Protein AF-A0A7J4J1G6-F1 (afdb_monomer_lite)

Secondary structure (DSSP, 8-state):
--HHHHHHHHH-TTS---SEEEEEEESSSPTT-EEEEEETTEEEEEEEGGGGGS-HHHHHHHHHHHHHHHHT-----HHHHHHHHHHHHHHHHS---

Foldseek 3Di:
DDLLQVLVCVVPVPDHLQAAEDEAEDQPDPPQDKAWDDDPRYIYIYGYNNCVPDDSLLVSLVSNVRVCVHVVHDDDDVSVVSVVVVVVCVVVVDPDD

pLDDT: mean 92.79, std 9.28, range [53.28, 98.06]

Radius of gyration: 13.47 Å; chains: 1; bounding box: 37×23×38 Å

Sequence (97 aa):
MNLIEESYTRLFPNKEFPYLSAIEYNRRLADFNATIALRRNMLTLKMNLQWKDIDDEIKVGLIQSLLLKLLRERKDTSNLDLYHNFIRNIPMLTPKT

Structure (mmCIF, N/CA/C/O backbone):
data_AF-A0A7J4J1G6-F1
#
_entry.id   AF-A0A7J4J1G6-F1
#
loop_
_atom_site.group_PDB
_atom_site.id
_atom_site.type_symbol
_atom_site.label_atom_id
_atom_site.label_alt_id
_atom_site.label_comp_id
_atom_site.label_asym_id
_atom_site.label_entity_id
_atom_site.label_seq_id
_atom_site.pdbx_PDB_ins_code
_atom_site.Cartn_x
_atom_site.Cartn_y
_atom_site.Cartn_z
_atom_site.occupancy
_atom_site.B_iso_or_equiv
_atom_site.auth_seq_id
_atom_site.auth_comp_id
_atom_site.auth_asym_id
_atom_site.auth_atom_id
_atom_site.pdbx_PDB_model_num
ATOM 1 N N . MET A 1 1 ? -6.850 -13.662 1.811 1.00 70.38 1 MET A N 1
ATOM 2 C CA . MET A 1 1 ? -6.452 -12.305 2.220 1.00 70.38 1 MET A CA 1
ATOM 3 C C . MET A 1 1 ? -5.793 -11.632 1.031 1.00 70.38 1 MET A C 1
ATOM 5 O O . MET A 1 1 ? -5.017 -12.291 0.349 1.00 70.38 1 MET A O 1
ATOM 9 N N . ASN A 1 2 ? -6.154 -10.390 0.718 1.00 91.56 2 ASN A N 1
ATOM 10 C CA . ASN A 1 2 ? -5.476 -9.630 -0.339 1.00 91.56 2 ASN A CA 1
ATOM 11 C C . ASN A 1 2 ? -4.386 -8.719 0.250 1.00 91.56 2 ASN A C 1
ATOM 13 O O . ASN A 1 2 ? -4.355 -8.496 1.458 1.00 91.56 2 ASN A O 1
ATOM 17 N N . LEU A 1 3 ? -3.521 -8.160 -0.604 1.00 95.31 3 LEU A N 1
ATOM 18 C CA . LEU A 1 3 ? -2.400 -7.316 -0.164 1.00 95.31 3 LEU A CA 1
ATOM 19 C C . LEU A 1 3 ? -2.833 -6.100 0.673 1.00 95.31 3 LEU A C 1
ATOM 21 O O . LEU A 1 3 ? -2.083 -5.660 1.540 1.00 95.31 3 LEU A O 1
ATOM 25 N N . ILE A 1 4 ? -4.029 -5.545 0.440 1.00 96.75 4 ILE A N 1
ATOM 26 C CA . ILE A 1 4 ? -4.535 -4.400 1.212 1.00 96.75 4 ILE A CA 1
ATOM 27 C C . ILE A 1 4 ? -4.879 -4.829 2.639 1.00 96.75 4 ILE A C 1
ATOM 29 O O . ILE A 1 4 ? -4.440 -4.197 3.600 1.00 96.75 4 ILE A O 1
ATOM 33 N N . GLU A 1 5 ? -5.664 -5.894 2.762 1.00 96.69 5 GLU A N 1
ATOM 34 C CA . GLU A 1 5 ? -6.089 -6.472 4.034 1.00 96.69 5 GLU A CA 1
ATOM 35 C C . GLU A 1 5 ? -4.884 -6.961 4.850 1.00 96.69 5 GLU A C 1
ATOM 37 O O . GLU A 1 5 ? -4.787 -6.688 6.047 1.00 96.69 5 GLU A O 1
ATOM 42 N N . GLU A 1 6 ? -3.911 -7.588 4.188 1.00 96.69 6 GLU A N 1
ATOM 43 C CA . GLU A 1 6 ? -2.651 -8.001 4.800 1.00 96.69 6 GLU A CA 1
ATOM 44 C C . GLU A 1 6 ? -1.865 -6.808 5.348 1.00 96.69 6 GLU A C 1
ATOM 46 O O . GLU A 1 6 ? -1.470 -6.788 6.516 1.00 96.69 6 GLU A O 1
ATOM 51 N N . SER A 1 7 ? -1.688 -5.776 4.519 1.00 97.12 7 SER A N 1
ATOM 52 C CA . SER A 1 7 ? -0.978 -4.554 4.900 1.00 97.12 7 SER A CA 1
ATOM 53 C C . SER A 1 7 ? -1.631 -3.870 6.098 1.00 97.12 7 SER A C 1
ATOM 55 O O . SER A 1 7 ? -0.929 -3.408 6.999 1.00 97.12 7 SER A O 1
ATOM 57 N N . TYR A 1 8 ? -2.968 -3.830 6.132 1.00 97.44 8 TYR A N 1
ATOM 58 C CA . TYR A 1 8 ? -3.726 -3.280 7.251 1.00 97.44 8 TYR A CA 1
ATOM 59 C C . TYR A 1 8 ? -3.554 -4.112 8.522 1.00 97.44 8 TYR A C 1
ATOM 61 O O . TYR A 1 8 ? -3.259 -3.551 9.574 1.00 97.44 8 TYR A O 1
ATOM 69 N N . THR A 1 9 ? -3.698 -5.434 8.431 1.00 96.69 9 THR A N 1
ATOM 70 C CA . THR A 1 9 ? -3.605 -6.344 9.583 1.00 96.69 9 THR A CA 1
ATOM 71 C C . THR A 1 9 ? -2.218 -6.287 10.219 1.00 96.69 9 THR A C 1
ATOM 73 O O . THR A 1 9 ? -2.100 -6.179 11.438 1.00 96.69 9 THR A O 1
ATOM 76 N N . ARG A 1 10 ? -1.155 -6.246 9.401 1.00 96.00 10 ARG A N 1
ATOM 77 C CA . ARG A 1 10 ? 0.224 -6.053 9.881 1.00 96.00 10 ARG A CA 1
ATOM 78 C C . ARG A 1 10 ? 0.410 -4.700 10.590 1.00 96.00 10 ARG A C 1
ATOM 80 O O . ARG A 1 10 ? 1.134 -4.627 11.579 1.00 96.00 10 ARG A O 1
ATOM 87 N N . LEU A 1 11 ? -0.251 -3.629 10.130 1.00 96.38 11 LEU A N 1
ATOM 88 C CA . LEU A 1 11 ? -0.219 -2.324 10.809 1.00 96.38 11 LEU A CA 1
ATOM 89 C C . LEU A 1 11 ? -1.045 -2.306 12.098 1.00 96.38 11 LEU A C 1
ATOM 91 O O . LEU A 1 11 ? -0.654 -1.653 13.065 1.00 96.38 11 LEU A O 1
ATOM 95 N N . PHE A 1 12 ? -2.204 -2.958 12.119 1.00 96.06 12 PHE A N 1
ATOM 96 C CA . PHE A 1 12 ? -3.182 -2.898 13.204 1.00 96.06 12 PHE A CA 1
ATOM 97 C C . PHE A 1 12 ? -3.594 -4.310 13.648 1.00 96.06 12 PHE A C 1
ATOM 99 O O . PHE A 1 12 ? -4.746 -4.686 13.457 1.00 96.06 12 PHE A O 1
ATOM 106 N N . PRO A 1 13 ? -2.703 -5.074 14.306 1.00 94.75 13 PRO A N 1
ATOM 107 C CA . PRO A 1 13 ? -2.960 -6.482 14.634 1.00 94.75 13 PRO A CA 1
ATOM 108 C C . PRO A 1 13 ? -4.160 -6.694 15.571 1.00 94.75 13 PRO A C 1
ATOM 110 O O . PRO A 1 13 ? -4.751 -7.764 15.588 1.00 94.75 13 PRO A O 1
ATOM 113 N N . ASN A 1 14 ? -4.544 -5.661 16.326 1.00 95.56 14 ASN A N 1
ATOM 114 C CA . ASN A 1 14 ? -5.667 -5.696 17.265 1.00 95.56 14 ASN A CA 1
ATOM 115 C C . ASN A 1 14 ? -6.966 -5.104 16.683 1.00 95.56 14 ASN A C 1
ATOM 117 O O . ASN A 1 14 ? -7.883 -4.793 17.441 1.00 95.56 14 ASN A O 1
ATOM 121 N N . LYS A 1 15 ? -7.032 -4.850 15.369 1.00 95.19 15 LYS A N 1
ATOM 122 C CA . LYS A 1 15 ? -8.224 -4.320 14.692 1.00 95.19 15 LYS A CA 1
ATOM 123 C C . LYS A 1 15 ? -8.612 -5.242 13.545 1.00 95.19 15 LYS A C 1
ATOM 125 O O . LYS A 1 15 ? -7.768 -5.619 12.739 1.00 95.19 15 LYS A O 1
ATOM 130 N N . GLU A 1 16 ? -9.899 -5.538 13.435 1.00 94.94 16 GLU A N 1
ATOM 131 C CA . GLU A 1 16 ? -10.438 -6.193 12.246 1.00 94.94 16 GLU A CA 1
ATOM 132 C C . GLU A 1 16 ? -10.390 -5.238 11.051 1.00 94.94 16 GLU A C 1
ATOM 134 O O . GLU A 1 16 ? -10.544 -4.024 11.212 1.00 94.94 16 GLU A O 1
ATOM 139 N N . PHE A 1 17 ? -10.177 -5.777 9.850 1.00 95.94 17 PHE A N 1
ATOM 140 C CA . PHE A 1 17 ? -10.203 -5.003 8.613 1.00 95.94 17 PHE A CA 1
ATOM 141 C C . PHE A 1 17 ? -11.658 -4.656 8.243 1.00 95.94 17 PHE A C 1
ATOM 143 O O . PHE A 1 17 ? -12.410 -5.548 7.854 1.00 95.94 17 PHE A O 1
ATOM 150 N N . PRO A 1 18 ? -12.093 -3.381 8.332 1.00 95.00 18 PRO A N 1
ATOM 151 C CA . PRO A 1 18 ? -13.519 -3.050 8.248 1.00 95.00 18 PRO A CA 1
ATOM 152 C C . PRO A 1 18 ? -14.000 -2.743 6.817 1.00 95.00 18 PRO A C 1
ATOM 154 O O . PRO A 1 18 ? -15.181 -2.457 6.605 1.00 95.00 18 PRO A O 1
ATOM 157 N N . TYR A 1 19 ? -13.095 -2.742 5.833 1.00 96.19 19 TYR A N 1
ATOM 158 C CA . TYR A 1 19 ? -13.354 -2.222 4.491 1.00 96.19 19 TYR A CA 1
ATOM 159 C C . TYR A 1 19 ? -13.564 -3.336 3.463 1.00 96.19 19 TYR A C 1
ATOM 161 O O . TYR A 1 19 ? -12.985 -4.413 3.548 1.00 96.19 19 TYR A O 1
ATOM 169 N N . LEU A 1 20 ? -14.311 -3.033 2.404 1.00 96.62 20 LEU A N 1
ATOM 170 C CA . LEU A 1 20 ? -14.160 -3.741 1.135 1.00 96.62 20 LEU A CA 1
ATOM 171 C C . LEU A 1 20 ? -12.918 -3.201 0.430 1.00 96.62 20 LEU A C 1
ATOM 173 O O . LEU A 1 20 ? -12.630 -2.008 0.516 1.00 96.62 20 LEU A O 1
ATOM 1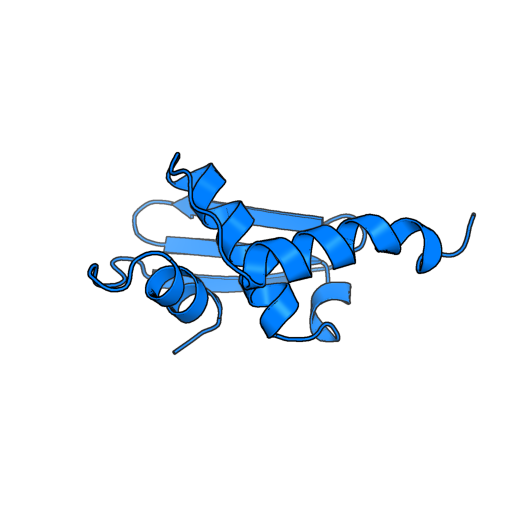77 N N . SER A 1 21 ? -12.180 -4.052 -0.274 1.00 96.94 21 SER A N 1
ATOM 178 C CA . SER A 1 21 ? -10.923 -3.658 -0.913 1.00 96.94 21 SER A CA 1
ATOM 179 C C . SER A 1 21 ? -10.866 -4.048 -2.384 1.00 96.94 21 SER A C 1
ATOM 181 O O . SER A 1 21 ? -11.318 -5.118 -2.784 1.00 96.94 21 SER A O 1
ATOM 183 N N . ALA A 1 22 ? -10.286 -3.158 -3.189 1.00 96.69 22 ALA A N 1
ATOM 184 C CA . ALA A 1 22 ? -10.062 -3.363 -4.613 1.00 96.69 22 ALA A CA 1
ATOM 185 C C . ALA A 1 22 ? -8.676 -2.846 -5.012 1.00 96.69 22 ALA A C 1
ATOM 187 O O . ALA A 1 22 ? -8.274 -1.753 -4.607 1.00 96.69 22 ALA A O 1
ATOM 188 N N . ILE A 1 23 ? -7.966 -3.623 -5.831 1.00 96.00 23 ILE A N 1
ATOM 189 C CA . ILE A 1 23 ? -6.668 -3.255 -6.401 1.00 96.00 23 ILE A CA 1
ATOM 190 C C . ILE A 1 23 ? -6.827 -3.101 -7.913 1.00 96.00 23 ILE A C 1
ATOM 192 O O . ILE A 1 23 ? -7.260 -4.025 -8.597 1.00 96.00 23 ILE A O 1
ATOM 196 N N . GLU A 1 24 ? -6.436 -1.944 -8.437 1.00 95.88 24 GLU A N 1
ATOM 197 C CA . GLU A 1 24 ? -6.426 -1.641 -9.864 1.00 95.88 24 GLU A CA 1
ATOM 198 C C . GLU A 1 24 ? -5.004 -1.323 -10.328 1.00 95.88 24 GLU A C 1
ATOM 200 O O . GLU A 1 24 ? -4.338 -0.443 -9.780 1.00 95.88 24 GLU A O 1
ATOM 205 N N . TYR A 1 25 ? -4.566 -1.976 -11.403 1.00 95.75 25 TYR A N 1
ATOM 206 C CA . TYR A 1 25 ? -3.318 -1.647 -12.089 1.00 95.75 25 TYR A CA 1
ATOM 207 C C . TYR A 1 25 ? -3.622 -0.901 -13.388 1.00 95.75 25 TYR A C 1
ATOM 209 O O . TYR A 1 25 ? -4.445 -1.354 -14.184 1.00 95.75 25 TYR A O 1
ATOM 217 N N . ASN A 1 26 ? -2.964 0.231 -13.634 1.00 92.81 26 ASN A N 1
ATOM 218 C CA . ASN A 1 26 ? -3.176 1.021 -14.849 1.00 92.81 26 ASN A CA 1
ATOM 219 C C . ASN A 1 26 ? -1.894 1.723 -15.334 1.00 92.81 26 ASN A C 1
ATOM 221 O O . ASN A 1 26 ? -0.893 1.761 -14.633 1.00 92.81 26 ASN A O 1
ATOM 225 N N . ARG A 1 27 ? -1.925 2.281 -16.551 1.00 93.00 27 ARG A N 1
ATOM 226 C CA . ARG A 1 27 ? -0.823 3.073 -17.146 1.00 93.00 27 ARG A CA 1
ATOM 227 C C . ARG A 1 27 ? -1.023 4.591 -17.020 1.00 93.00 27 ARG A C 1
ATOM 229 O O . ARG A 1 27 ? -0.333 5.352 -17.680 1.00 93.00 27 ARG A O 1
ATOM 236 N N . ARG A 1 28 ? -2.032 5.040 -16.261 1.00 92.56 28 ARG A N 1
ATOM 237 C CA . ARG A 1 28 ? -2.390 6.470 -16.150 1.00 92.56 28 ARG A CA 1
ATOM 238 C C . ARG A 1 28 ? -1.544 7.195 -15.108 1.00 92.56 28 ARG A C 1
ATOM 240 O O . ARG A 1 28 ? -1.387 8.407 -15.184 1.00 92.56 28 ARG A O 1
ATOM 247 N N . LEU A 1 29 ? -1.066 6.458 -14.110 1.00 91.88 29 LEU A N 1
ATOM 248 C CA . LEU A 1 29 ? -0.145 6.954 -13.097 1.00 91.88 29 LEU A CA 1
ATOM 249 C C . LEU A 1 29 ? 1.280 6.958 -13.652 1.00 91.88 29 LEU A C 1
ATOM 251 O O . LEU A 1 29 ? 1.620 6.083 -14.444 1.00 91.88 29 LEU A O 1
ATOM 255 N N . ALA A 1 30 ? 2.106 7.902 -13.199 1.00 90.62 30 ALA A N 1
ATOM 256 C CA . ALA A 1 30 ? 3.538 7.890 -13.488 1.00 90.62 30 ALA A CA 1
ATOM 257 C C . ALA A 1 30 ? 4.202 6.590 -12.997 1.00 90.62 30 ALA A C 1
ATOM 259 O O . ALA A 1 30 ? 3.646 5.871 -12.159 1.00 90.62 30 ALA A O 1
ATOM 260 N N . ASP A 1 31 ? 5.384 6.309 -13.526 1.00 90.38 31 ASP A N 1
ATOM 261 C CA . ASP A 1 31 ? 6.191 5.144 -13.181 1.00 90.38 31 ASP A CA 1
ATOM 262 C C . ASP A 1 31 ? 6.381 5.012 -11.668 1.00 90.38 31 ASP A C 1
ATOM 264 O O . ASP A 1 31 ? 6.605 5.996 -10.960 1.00 90.38 31 ASP A O 1
ATOM 268 N N . PHE A 1 32 ? 6.180 3.790 -11.168 1.00 90.56 32 PHE A N 1
ATOM 269 C CA . PHE A 1 32 ? 6.163 3.455 -9.739 1.00 90.56 32 PHE A CA 1
ATOM 270 C C . PHE A 1 32 ? 5.274 4.347 -8.848 1.00 90.56 32 PHE A C 1
ATOM 272 O O . PHE A 1 32 ? 5.432 4.378 -7.630 1.00 90.56 32 PHE A O 1
ATOM 279 N N . ASN A 1 33 ? 4.269 5.023 -9.405 1.00 93.56 33 ASN A N 1
ATOM 280 C CA . ASN A 1 33 ? 3.327 5.821 -8.627 1.00 93.56 33 ASN A CA 1
ATOM 281 C C . ASN A 1 33 ? 2.085 5.000 -8.232 1.00 93.56 33 ASN A C 1
ATOM 283 O O . ASN A 1 33 ? 1.691 4.043 -8.910 1.00 93.56 33 ASN A O 1
ATOM 287 N N . ALA A 1 34 ? 1.464 5.373 -7.117 1.00 96.69 34 ALA A N 1
ATOM 288 C CA . ALA A 1 34 ? 0.282 4.728 -6.574 1.00 96.69 34 ALA A CA 1
ATOM 289 C C . ALA A 1 34 ? -0.561 5.706 -5.749 1.00 96.69 34 ALA A C 1
ATOM 291 O O . ALA A 1 34 ? -0.070 6.676 -5.176 1.00 96.69 34 ALA A O 1
ATOM 292 N N . THR A 1 35 ? -1.860 5.433 -5.671 1.00 96.94 35 THR A N 1
ATOM 293 C CA . THR A 1 35 ? -2.817 6.236 -4.905 1.00 96.94 35 THR A CA 1
ATOM 294 C C . THR A 1 35 ? -3.812 5.330 -4.201 1.00 96.94 35 THR A C 1
ATOM 296 O O . THR A 1 35 ? -4.198 4.295 -4.741 1.00 96.94 35 THR A O 1
ATOM 299 N N . ILE A 1 36 ? -4.264 5.742 -3.021 1.00 97.50 36 ILE A N 1
ATOM 300 C CA . ILE A 1 36 ? -5.336 5.072 -2.288 1.00 97.50 36 ILE A CA 1
ATOM 301 C C . ILE A 1 36 ? -6.495 6.041 -2.081 1.00 97.50 36 ILE A C 1
ATOM 303 O O . ILE A 1 36 ? -6.289 7.237 -1.860 1.00 97.50 36 ILE A O 1
ATOM 307 N N . ALA A 1 37 ? -7.718 5.531 -2.140 1.00 97.19 37 ALA A N 1
ATOM 308 C CA . ALA A 1 37 ? -8.909 6.298 -1.821 1.00 97.19 37 ALA A CA 1
ATOM 309 C C . ALA A 1 37 ? -9.908 5.439 -1.051 1.00 97.19 37 ALA A C 1
ATOM 311 O O . ALA A 1 37 ? -10.156 4.291 -1.409 1.00 97.19 37 ALA A O 1
ATOM 312 N N . LEU A 1 38 ? -10.526 6.035 -0.032 1.00 97.12 38 LEU A N 1
ATOM 313 C CA . LEU A 1 38 ? -11.694 5.479 0.639 1.00 97.12 38 LEU A CA 1
ATOM 314 C C . LEU A 1 38 ? -12.942 6.227 0.162 1.00 97.12 38 LEU A C 1
ATOM 316 O O . LEU A 1 38 ? -13.020 7.462 0.224 1.00 97.12 38 LEU A O 1
ATOM 320 N N . ARG A 1 39 ? -13.915 5.479 -0.356 1.00 95.75 39 ARG A N 1
ATOM 321 C CA . ARG A 1 39 ? -15.228 5.983 -0.773 1.00 95.75 39 ARG A CA 1
ATOM 322 C C . ARG A 1 39 ? -16.298 5.097 -0.152 1.00 95.75 39 ARG A C 1
ATOM 324 O O . ARG A 1 39 ? -16.419 3.928 -0.509 1.00 95.75 39 ARG A O 1
ATOM 331 N N . ARG A 1 40 ? -17.088 5.658 0.771 1.00 94.00 40 ARG A N 1
ATOM 332 C CA . ARG A 1 40 ? -18.001 4.884 1.633 1.00 94.00 40 ARG A CA 1
ATOM 333 C C . ARG A 1 40 ? -17.209 3.784 2.355 1.00 94.00 40 ARG A C 1
ATOM 335 O O . ARG A 1 40 ? -16.281 4.125 3.075 1.00 94.00 40 ARG A O 1
ATOM 342 N N . ASN A 1 41 ? -17.526 2.509 2.120 1.00 95.56 41 ASN A N 1
ATOM 343 C CA . ASN A 1 41 ? -16.799 1.372 2.688 1.00 95.56 41 ASN A CA 1
ATOM 344 C C . ASN A 1 41 ? -15.845 0.678 1.697 1.00 95.56 41 ASN A C 1
ATOM 346 O O . ASN A 1 41 ? -15.390 -0.430 1.956 1.00 95.56 41 ASN A O 1
ATOM 350 N N . MET A 1 42 ? -15.583 1.287 0.537 1.00 97.31 42 MET A N 1
ATOM 351 C CA . MET A 1 42 ? -14.696 0.729 -0.482 1.00 97.31 42 MET A CA 1
ATOM 352 C C . MET A 1 42 ? -13.344 1.437 -0.452 1.00 97.31 42 MET A C 1
ATOM 354 O O . MET A 1 42 ? -13.254 2.643 -0.706 1.00 97.31 42 MET A O 1
ATOM 358 N N . LEU A 1 43 ? -12.301 0.668 -0.162 1.00 97.81 43 LEU A N 1
ATOM 359 C CA . LEU A 1 43 ? -10.908 1.072 -0.192 1.00 97.81 43 LEU A CA 1
ATOM 360 C C . LEU A 1 43 ? -10.290 0.638 -1.525 1.00 97.81 43 LEU A C 1
ATOM 362 O O . LEU A 1 43 ? -10.025 -0.540 -1.762 1.00 97.81 43 LEU A O 1
ATOM 366 N N . THR A 1 44 ? -10.066 1.601 -2.412 1.00 97.94 44 THR A N 1
ATOM 367 C CA . THR A 1 44 ? -9.512 1.349 -3.744 1.00 97.94 44 THR A CA 1
ATOM 368 C C . THR A 1 44 ? -8.059 1.792 -3.796 1.00 97.94 44 THR A C 1
ATOM 370 O O . THR A 1 44 ? -7.751 2.970 -3.597 1.00 97.94 44 THR A O 1
ATOM 373 N N . LEU A 1 45 ? -7.175 0.851 -4.112 1.00 97.75 45 LEU A N 1
ATOM 374 C CA . LEU A 1 45 ? -5.769 1.092 -4.395 1.00 97.75 45 LEU A CA 1
ATOM 375 C C . LEU A 1 45 ? -5.556 1.092 -5.907 1.00 97.75 45 LEU A C 1
ATOM 377 O O . LEU A 1 45 ? -5.884 0.121 -6.584 1.00 97.75 45 LEU A O 1
ATOM 381 N N . LYS A 1 46 ? -4.974 2.166 -6.432 1.00 97.75 46 L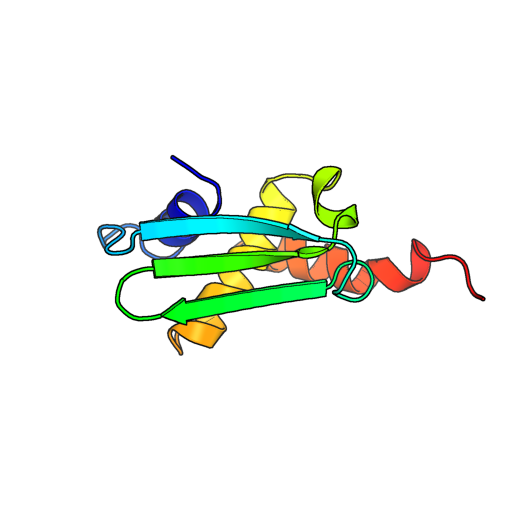YS A N 1
ATOM 382 C CA . LYS A 1 46 ? -4.591 2.277 -7.841 1.00 97.75 46 LYS A CA 1
ATOM 383 C C . LYS A 1 46 ? -3.080 2.347 -7.938 1.00 97.75 46 LYS A C 1
ATOM 385 O O . LYS A 1 46 ? -2.486 3.246 -7.349 1.00 97.75 46 LYS A O 1
ATOM 390 N N . MET A 1 47 ? -2.479 1.442 -8.697 1.00 96.56 47 MET A N 1
ATOM 391 C CA . MET A 1 47 ? -1.034 1.361 -8.905 1.00 96.56 47 MET A CA 1
ATOM 392 C C . MET A 1 47 ? -0.692 1.447 -10.393 1.00 96.56 47 MET A C 1
ATOM 394 O O . MET A 1 47 ? -1.458 0.994 -11.249 1.00 96.56 47 MET A O 1
ATOM 398 N N . ASN A 1 48 ? 0.468 2.023 -10.710 1.00 95.56 48 ASN A N 1
ATOM 399 C CA . ASN A 1 48 ? 1.069 1.875 -12.033 1.00 95.56 48 ASN A CA 1
ATOM 400 C C . ASN A 1 48 ? 1.345 0.381 -12.339 1.00 95.56 48 ASN A C 1
ATOM 402 O O . ASN A 1 48 ? 1.579 -0.411 -11.426 1.00 95.56 48 ASN A O 1
ATOM 406 N N . LEU A 1 49 ? 1.320 -0.018 -13.617 1.00 95.12 49 LEU A N 1
ATOM 407 C CA . LEU A 1 49 ? 1.606 -1.396 -14.041 1.00 95.12 49 LEU A CA 1
ATOM 408 C C . LEU A 1 49 ? 2.971 -1.930 -13.586 1.00 95.12 49 LEU A C 1
ATOM 410 O O . LEU A 1 49 ? 3.061 -3.123 -13.322 1.00 95.12 49 LEU A O 1
ATOM 414 N N . GLN A 1 50 ? 3.996 -1.085 -13.482 1.00 92.75 50 GLN A N 1
ATOM 415 C CA . GLN A 1 50 ? 5.341 -1.478 -13.051 1.00 92.75 50 GLN A CA 1
ATOM 416 C C . GLN A 1 50 ? 5.358 -2.085 -11.649 1.00 92.75 50 GLN A C 1
ATOM 418 O O . GLN A 1 50 ? 6.244 -2.867 -11.337 1.00 92.75 50 GLN A O 1
ATOM 423 N N . TRP A 1 51 ? 4.352 -1.796 -10.817 1.00 94.81 51 TRP A N 1
ATOM 424 C CA . TRP A 1 51 ? 4.224 -2.445 -9.519 1.00 94.81 51 TRP A CA 1
ATOM 425 C C . TRP A 1 51 ? 3.934 -3.941 -9.620 1.00 94.81 51 TRP A C 1
ATOM 427 O O . TRP A 1 51 ? 4.147 -4.623 -8.632 1.00 94.81 51 TRP A O 1
ATOM 437 N N . LYS A 1 52 ? 3.448 -4.477 -10.750 1.00 92.69 52 LYS A N 1
ATOM 438 C CA . LYS A 1 52 ? 3.096 -5.905 -10.860 1.00 92.69 52 LYS A CA 1
ATOM 439 C C . LYS A 1 52 ? 4.283 -6.829 -10.594 1.00 92.69 52 LYS A C 1
ATOM 441 O O . LYS A 1 52 ? 4.108 -7.811 -9.877 1.00 92.69 52 LYS A O 1
ATOM 446 N N . ASP A 1 53 ? 5.455 -6.463 -11.101 1.00 91.25 53 ASP A N 1
ATOM 447 C CA . ASP A 1 53 ? 6.666 -7.290 -11.061 1.00 91.25 53 ASP A CA 1
ATOM 448 C C . ASP A 1 53 ? 7.539 -7.021 -9.821 1.00 91.25 53 ASP A C 1
ATOM 450 O O . ASP A 1 53 ? 8.601 -7.615 -9.660 1.00 91.25 53 ASP A O 1
ATOM 454 N N . ILE A 1 54 ? 7.100 -6.120 -8.936 1.00 94.31 54 ILE A N 1
ATOM 455 C CA . ILE A 1 54 ? 7.798 -5.797 -7.688 1.00 94.31 54 ILE A CA 1
ATOM 456 C C . ILE A 1 54 ? 7.446 -6.808 -6.596 1.00 94.31 54 ILE A C 1
ATOM 458 O O . ILE A 1 54 ? 6.326 -7.314 -6.552 1.00 94.31 54 ILE A O 1
ATOM 462 N N . ASP A 1 55 ? 8.399 -7.078 -5.705 1.00 95.62 55 ASP A N 1
ATOM 463 C CA . ASP A 1 55 ? 8.221 -7.971 -4.561 1.00 95.62 55 ASP A CA 1
ATOM 464 C C . ASP A 1 55 ? 7.047 -7.540 -3.660 1.00 95.62 55 ASP A C 1
ATOM 466 O O . ASP A 1 55 ? 6.826 -6.347 -3.407 1.00 95.62 55 ASP A O 1
ATOM 470 N N . ASP A 1 56 ? 6.282 -8.518 -3.177 1.00 96.25 56 ASP A N 1
ATOM 471 C CA . ASP A 1 56 ? 5.082 -8.268 -2.385 1.00 96.25 56 ASP A CA 1
ATOM 472 C C . ASP A 1 56 ? 5.393 -7.600 -1.038 1.00 96.25 56 ASP A C 1
ATOM 474 O O . ASP A 1 56 ? 4.609 -6.760 -0.603 1.00 96.25 56 ASP A O 1
ATOM 478 N N . GLU A 1 57 ? 6.553 -7.836 -0.417 1.00 97.19 57 GLU A N 1
ATOM 479 C CA . GLU A 1 57 ? 6.938 -7.163 0.833 1.00 97.19 57 GLU A CA 1
ATOM 480 C 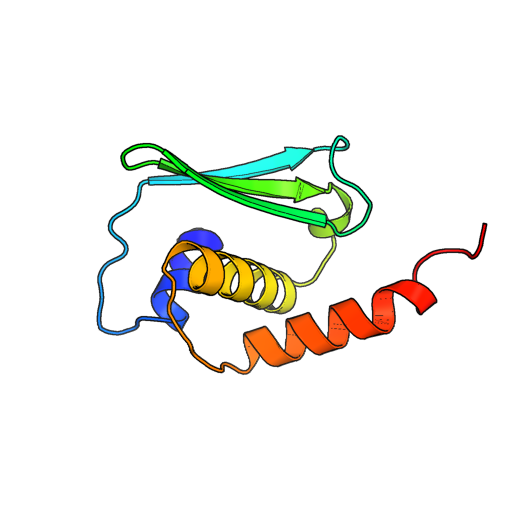C . GLU A 1 57 ? 7.179 -5.657 0.624 1.00 97.19 57 GLU A C 1
ATOM 482 O O . GLU A 1 57 ? 6.874 -4.840 1.503 1.00 97.19 57 GLU A O 1
ATOM 487 N N . ILE A 1 58 ? 7.657 -5.269 -0.566 1.00 96.75 58 ILE A N 1
ATOM 488 C CA . ILE A 1 58 ? 7.789 -3.862 -0.972 1.00 96.75 58 ILE A CA 1
ATOM 489 C C . ILE A 1 58 ? 6.402 -3.271 -1.257 1.00 96.75 58 ILE A C 1
ATOM 491 O O . ILE A 1 58 ? 6.110 -2.153 -0.821 1.00 96.75 58 ILE A O 1
ATOM 495 N N . LYS A 1 59 ? 5.518 -4.015 -1.941 1.00 97.56 59 LYS A N 1
ATOM 496 C CA . LYS A 1 59 ? 4.124 -3.587 -2.159 1.00 97.56 59 LYS A CA 1
ATOM 497 C C . LYS A 1 59 ? 3.382 -3.404 -0.836 1.00 97.56 59 LYS A C 1
ATOM 499 O O . LYS A 1 59 ? 2.650 -2.429 -0.694 1.00 97.56 59 LYS A O 1
ATOM 504 N N . VAL A 1 60 ? 3.585 -4.287 0.142 1.00 97.94 60 VAL A N 1
ATOM 505 C CA . VAL A 1 60 ? 3.025 -4.145 1.493 1.00 97.94 60 VAL A CA 1
ATOM 506 C C . VAL A 1 60 ? 3.489 -2.827 2.106 1.00 97.94 60 VAL A C 1
ATOM 508 O O . VAL A 1 60 ? 2.658 -2.040 2.552 1.00 97.94 60 VAL A O 1
ATOM 511 N N . GLY A 1 61 ? 4.787 -2.518 2.050 1.00 97.62 61 GLY A N 1
ATOM 512 C CA . GLY A 1 61 ? 5.321 -1.238 2.523 1.00 97.62 61 GLY A CA 1
ATOM 513 C C . GLY A 1 61 ? 4.691 -0.018 1.843 1.00 97.62 61 GLY A C 1
ATOM 514 O O . GLY A 1 61 ? 4.273 0.928 2.516 1.00 97.62 61 GLY A O 1
ATOM 515 N N . LEU A 1 62 ? 4.532 -0.061 0.517 1.00 97.62 62 LEU A N 1
ATOM 516 C CA . LEU A 1 62 ? 3.828 0.976 -0.240 1.00 97.62 62 LEU A CA 1
ATOM 517 C C . LEU A 1 62 ? 2.402 1.166 0.287 1.00 97.62 62 LEU A C 1
ATOM 519 O O 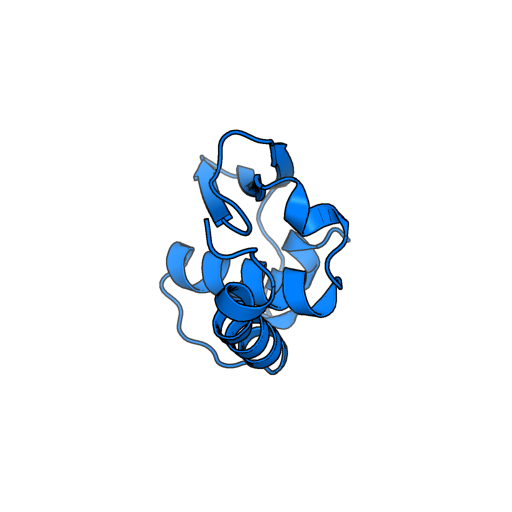. LEU A 1 62 ? 1.990 2.288 0.591 1.00 97.62 62 LEU A O 1
ATOM 523 N N . ILE A 1 63 ? 1.638 0.081 0.391 1.00 97.94 63 ILE A N 1
ATOM 524 C CA . ILE A 1 63 ? 0.236 0.127 0.811 1.00 97.94 63 ILE A CA 1
ATOM 525 C C . ILE A 1 63 ? 0.128 0.640 2.244 1.00 97.94 63 ILE A C 1
ATOM 527 O O . ILE A 1 63 ? -0.723 1.486 2.521 1.00 97.94 63 ILE A O 1
ATOM 531 N N . GLN A 1 64 ? 1.008 0.192 3.139 1.00 98.06 64 GLN A N 1
ATOM 532 C CA . GLN A 1 64 ? 1.084 0.687 4.509 1.00 98.06 64 GLN A CA 1
ATOM 533 C C . GLN A 1 64 ? 1.331 2.198 4.547 1.00 98.06 64 GLN A C 1
ATOM 535 O O . GLN A 1 64 ? 0.625 2.908 5.265 1.00 98.06 64 GLN A O 1
ATOM 540 N N . SER A 1 65 ? 2.249 2.715 3.723 1.00 98.00 65 SER A N 1
ATOM 541 C CA . SER A 1 65 ? 2.529 4.157 3.655 1.00 98.00 65 SER A CA 1
ATOM 542 C C . SER A 1 65 ? 1.291 4.965 3.233 1.00 98.00 65 SER A C 1
ATOM 544 O O . SER A 1 65 ? 0.978 6.012 3.808 1.00 98.00 65 SER A O 1
ATOM 546 N N . LEU A 1 66 ? 0.525 4.437 2.273 1.00 97.88 66 LEU A N 1
ATOM 547 C CA . LEU A 1 66 ? -0.707 5.038 1.774 1.00 97.88 66 LEU A CA 1
ATOM 548 C C . LEU A 1 66 ? -1.846 4.960 2.802 1.00 97.88 66 LEU A C 1
ATOM 550 O O . LEU A 1 66 ? -2.566 5.942 2.993 1.00 97.88 66 LEU A O 1
ATOM 554 N N . LEU A 1 67 ? -1.993 3.824 3.488 1.00 97.62 67 LEU A N 1
ATOM 555 C CA . LEU A 1 67 ? -2.968 3.620 4.562 1.00 97.62 67 LEU A CA 1
ATOM 556 C C . LEU A 1 67 ? -2.730 4.582 5.725 1.00 97.62 67 LEU A C 1
ATOM 558 O O . LEU A 1 67 ? -3.672 5.230 6.173 1.00 97.62 67 LEU A O 1
ATOM 562 N N . LEU A 1 68 ? -1.486 4.721 6.184 1.00 97.75 68 LEU A N 1
ATOM 563 C CA . LEU A 1 68 ? -1.131 5.644 7.264 1.00 97.75 68 LEU A CA 1
ATOM 564 C C . LEU A 1 68 ? -1.472 7.091 6.900 1.00 97.75 68 LEU A C 1
ATOM 566 O O . LEU A 1 68 ? -2.084 7.803 7.696 1.00 97.75 68 LEU A O 1
ATOM 570 N N . LYS A 1 69 ? -1.182 7.502 5.659 1.00 97.00 69 LYS A N 1
ATOM 571 C CA . LYS A 1 69 ? -1.562 8.826 5.147 1.00 97.00 69 LYS A CA 1
ATOM 572 C C . LYS A 1 69 ? -3.080 9.021 5.098 1.00 97.00 69 LYS A C 1
ATOM 574 O O . LYS A 1 69 ? -3.571 10.085 5.471 1.00 97.00 69 LYS A O 1
ATOM 579 N N . LEU A 1 70 ? -3.821 8.015 4.635 1.00 96.75 70 LEU A N 1
ATOM 580 C CA . LEU A 1 70 ? -5.280 8.055 4.525 1.00 96.75 70 LEU A CA 1
ATOM 581 C C . LEU A 1 70 ? -5.962 8.107 5.902 1.00 96.75 70 LEU A C 1
ATOM 583 O O . LEU A 1 70 ? -6.885 8.895 6.096 1.00 96.75 70 LEU A O 1
ATOM 587 N N . LEU A 1 71 ? -5.499 7.282 6.842 1.00 95.81 71 LEU A N 1
ATOM 588 C CA . LEU A 1 71 ? -6.060 7.135 8.188 1.00 95.81 71 LEU A CA 1
ATOM 589 C C . LEU A 1 71 ? -5.516 8.169 9.184 1.00 95.81 71 LEU A C 1
ATOM 591 O O . LEU A 1 71 ? -6.039 8.270 10.288 1.00 95.81 71 LEU A O 1
ATOM 595 N N . ARG A 1 72 ? -4.513 8.965 8.784 1.00 96.50 72 ARG A N 1
ATOM 596 C CA . ARG A 1 72 ? -3.827 9.974 9.613 1.00 96.50 72 ARG A CA 1
ATOM 597 C C . ARG A 1 72 ? -3.154 9.382 10.854 1.00 96.50 72 ARG A C 1
ATOM 599 O O . ARG A 1 72 ? -3.086 10.022 11.898 1.00 96.50 72 ARG A O 1
ATOM 606 N N . GLU A 1 73 ? -2.625 8.178 10.703 1.00 96.12 73 GLU A N 1
ATOM 607 C CA . GLU A 1 73 ? -1.911 7.442 11.744 1.00 96.12 73 GLU A CA 1
ATOM 608 C C . GLU A 1 73 ? -0.400 7.514 11.499 1.00 96.12 73 GLU A C 1
ATOM 610 O O . GLU A 1 73 ? 0.051 7.731 10.371 1.00 96.12 73 GLU A O 1
ATOM 615 N N . ARG A 1 74 ? 0.399 7.318 12.551 1.00 94.00 74 ARG A N 1
ATOM 616 C CA . ARG A 1 74 ? 1.865 7.245 12.452 1.00 94.00 74 ARG A CA 1
ATOM 617 C C . ARG A 1 74 ? 2.350 5.930 13.039 1.00 94.00 74 ARG A C 1
ATOM 619 O O . ARG A 1 74 ? 2.093 5.659 14.209 1.00 94.00 74 ARG A O 1
ATOM 626 N N . LYS A 1 75 ? 3.020 5.121 12.221 1.00 94.19 75 LYS A N 1
ATOM 627 C CA . LYS A 1 75 ? 3.615 3.838 12.602 1.00 94.19 75 LYS A CA 1
ATOM 628 C C . LYS A 1 75 ? 4.868 3.601 11.780 1.00 94.19 75 LYS A C 1
ATOM 630 O O . LYS A 1 75 ? 4.899 3.999 10.619 1.00 94.19 75 LYS A O 1
ATOM 635 N N . ASP A 1 76 ? 5.809 2.886 12.374 1.00 92.69 76 ASP A N 1
ATOM 636 C CA . ASP A 1 76 ? 7.009 2.407 11.705 1.00 92.69 76 ASP A CA 1
ATOM 637 C C . ASP A 1 76 ? 6.963 0.878 11.640 1.00 92.69 76 ASP A C 1
ATOM 639 O O . ASP A 1 76 ? 6.532 0.209 12.584 1.00 92.69 76 ASP A O 1
ATOM 643 N N . THR A 1 77 ? 7.351 0.325 10.494 1.00 95.06 77 THR A N 1
ATOM 644 C CA . THR A 1 77 ? 7.370 -1.115 10.217 1.00 95.06 77 THR A CA 1
ATOM 645 C C . THR A 1 77 ? 8.566 -1.423 9.326 1.00 95.06 77 THR A C 1
ATOM 647 O O . THR A 1 77 ? 8.977 -0.593 8.515 1.00 95.06 77 THR A O 1
ATOM 650 N N . SER A 1 78 ? 9.086 -2.648 9.403 1.00 95.69 78 SER A N 1
ATOM 651 C CA . SER A 1 78 ? 10.148 -3.096 8.493 1.00 95.69 78 SER A CA 1
ATOM 652 C C . SER A 1 78 ? 9.722 -3.030 7.020 1.00 95.69 78 SER A C 1
ATOM 654 O O . SER A 1 78 ? 10.533 -2.720 6.152 1.00 95.69 78 SER A O 1
ATOM 656 N N . ASN A 1 79 ? 8.439 -3.260 6.721 1.00 97.31 79 ASN A N 1
ATOM 657 C CA . ASN A 1 79 ? 7.891 -3.118 5.371 1.00 97.31 79 ASN A CA 1
ATOM 658 C C . ASN A 1 79 ? 7.959 -1.673 4.858 1.00 97.31 79 ASN A C 1
ATOM 660 O O . ASN A 1 79 ? 8.292 -1.457 3.692 1.00 97.31 79 ASN A O 1
ATOM 664 N N . LEU A 1 80 ? 7.679 -0.680 5.709 1.00 96.69 80 LEU A N 1
ATOM 665 C CA . LEU A 1 80 ? 7.838 0.732 5.351 1.00 96.69 80 LEU A CA 1
ATOM 666 C C . LEU A 1 80 ? 9.295 1.057 5.023 1.00 96.69 80 LEU A C 1
ATOM 668 O O . LEU A 1 80 ? 9.546 1.757 4.045 1.00 96.69 80 LEU A O 1
ATOM 672 N N . ASP A 1 81 ? 10.250 0.503 5.770 1.00 96.44 81 ASP A N 1
ATOM 673 C CA . ASP A 1 81 ? 11.675 0.686 5.486 1.00 96.44 81 ASP A CA 1
ATOM 674 C C . ASP A 1 81 ? 12.088 0.059 4.150 1.00 96.44 81 ASP A C 1
ATOM 676 O O . ASP A 1 81 ? 12.787 0.702 3.362 1.00 96.44 81 ASP A O 1
ATOM 680 N N . LEU A 1 82 ? 11.614 -1.157 3.848 1.00 96.12 82 LEU A N 1
ATOM 681 C CA . LEU A 1 82 ? 11.828 -1.804 2.546 1.00 96.12 82 LEU A CA 1
ATOM 682 C C . LEU A 1 82 ? 11.298 -0.936 1.402 1.00 96.12 82 LEU A C 1
ATOM 684 O O . LEU A 1 82 ? 12.009 -0.685 0.428 1.00 96.12 82 LEU A O 1
ATOM 688 N N . TYR A 1 83 ? 10.077 -0.422 1.545 1.00 96.38 83 TYR A N 1
ATOM 689 C CA . TYR A 1 83 ? 9.474 0.481 0.572 1.00 96.38 83 TYR A CA 1
ATOM 690 C C . TYR A 1 83 ? 10.255 1.794 0.422 1.00 96.38 83 TYR A C 1
ATOM 692 O O . TYR A 1 83 ? 10.551 2.211 -0.698 1.00 96.38 83 TYR A O 1
ATOM 700 N N . HIS A 1 84 ? 10.644 2.442 1.519 1.00 95.12 84 HIS A N 1
ATOM 701 C CA . HIS A 1 84 ? 11.417 3.682 1.459 1.00 95.12 84 HIS A CA 1
ATOM 702 C C . HIS A 1 84 ? 12.789 3.474 0.810 1.00 95.12 84 HIS A C 1
ATOM 704 O O . HIS A 1 84 ? 13.220 4.306 0.009 1.00 95.12 84 HIS A O 1
ATOM 710 N N . ASN A 1 85 ? 13.461 2.361 1.109 1.00 94.81 85 ASN A N 1
ATOM 711 C CA . ASN A 1 85 ? 14.718 1.991 0.464 1.00 94.81 85 ASN A CA 1
ATOM 712 C C . ASN A 1 85 ? 14.526 1.725 -1.032 1.00 94.81 85 ASN A C 1
ATOM 714 O O . ASN A 1 85 ? 15.330 2.191 -1.836 1.00 94.81 85 ASN A O 1
ATOM 718 N N . PHE A 1 86 ? 13.438 1.057 -1.420 1.00 93.75 86 PHE A N 1
ATOM 719 C CA . PHE A 1 86 ? 13.086 0.857 -2.824 1.00 93.75 86 PHE A CA 1
ATOM 720 C C . PHE A 1 86 ? 12.895 2.191 -3.561 1.00 93.75 86 PHE A C 1
ATOM 722 O O . PHE A 1 86 ? 13.568 2.429 -4.562 1.00 93.75 86 PHE A O 1
ATOM 729 N N . ILE A 1 87 ? 12.059 3.099 -3.036 1.00 91.69 87 ILE A N 1
ATOM 730 C CA . ILE A 1 87 ? 11.787 4.402 -3.670 1.00 91.69 87 ILE A CA 1
ATOM 731 C C . ILE A 1 87 ? 13.068 5.223 -3.864 1.00 91.69 87 ILE A C 1
ATOM 733 O O . ILE A 1 87 ? 13.251 5.833 -4.917 1.00 91.69 87 ILE A O 1
ATOM 737 N N . ARG A 1 88 ? 13.980 5.219 -2.882 1.00 91.12 88 ARG A N 1
ATOM 738 C CA . ARG A 1 88 ? 15.272 5.926 -2.981 1.00 91.12 88 ARG A CA 1
ATOM 739 C C . ARG A 1 88 ? 16.137 5.426 -4.142 1.00 91.12 88 ARG A C 1
ATOM 741 O O . ARG A 1 88 ? 16.909 6.209 -4.688 1.00 91.12 88 ARG A O 1
ATOM 748 N N . ASN A 1 89 ? 15.988 4.161 -4.530 1.00 88.81 89 ASN A 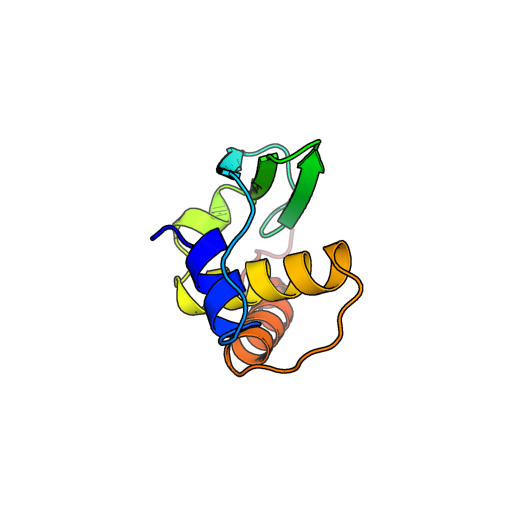N 1
ATOM 749 C CA . ASN A 1 89 ? 16.766 3.530 -5.594 1.00 88.81 89 ASN A CA 1
ATOM 750 C C . ASN A 1 89 ? 16.091 3.601 -6.977 1.00 88.81 89 ASN A C 1
ATOM 752 O O . ASN A 1 89 ? 16.750 3.324 -7.976 1.00 88.81 89 ASN A O 1
ATOM 756 N N . ILE A 1 90 ? 14.822 4.022 -7.079 1.00 84.81 90 ILE A N 1
ATOM 757 C CA . ILE A 1 90 ? 14.104 4.140 -8.366 1.00 84.81 90 ILE A CA 1
ATOM 758 C C . ILE A 1 90 ? 14.852 4.983 -9.409 1.00 84.81 90 ILE A C 1
ATOM 760 O O . ILE A 1 90 ? 14.940 4.529 -10.548 1.00 84.81 90 ILE A O 1
ATOM 764 N N . PRO A 1 91 ? 15.440 6.152 -9.081 1.00 77.94 91 PRO A N 1
ATOM 765 C CA . PRO A 1 91 ? 16.169 6.946 -10.071 1.00 77.94 91 PRO A CA 1
ATOM 766 C C . PRO A 1 91 ? 17.362 6.215 -10.705 1.00 77.94 91 PRO A C 1
ATOM 768 O O . PRO A 1 91 ? 17.807 6.600 -11.782 1.00 77.94 91 PRO A O 1
ATOM 771 N N . MET A 1 92 ? 17.892 5.174 -10.051 1.00 68.38 92 MET A N 1
ATOM 772 C CA . MET A 1 92 ? 18.936 4.309 -10.614 1.00 68.38 92 MET A CA 1
ATOM 773 C C . MET A 1 92 ? 18.368 3.237 -11.555 1.00 68.38 92 MET A C 1
ATOM 775 O O . MET A 1 92 ? 19.097 2.715 -12.392 1.00 68.38 92 MET A O 1
ATOM 779 N N . LEU A 1 93 ? 17.083 2.906 -11.411 1.00 63.72 93 LEU A N 1
ATOM 780 C CA . LEU A 1 93 ? 16.375 1.872 -12.170 1.00 63.72 93 LEU A CA 1
ATOM 781 C C . LEU A 1 93 ? 15.654 2.432 -13.404 1.00 63.72 93 LEU A C 1
ATOM 783 O O . LEU A 1 93 ? 15.341 1.682 -14.326 1.00 63.72 93 LEU A O 1
ATOM 787 N N . THR A 1 94 ? 15.395 3.740 -13.443 1.00 63.03 94 THR A N 1
ATOM 788 C CA . THR A 1 94 ? 14.818 4.419 -14.607 1.00 63.03 94 THR A CA 1
ATOM 789 C C . THR A 1 94 ? 15.924 4.932 -15.532 1.00 63.03 94 THR A C 1
ATOM 791 O O . THR A 1 94 ? 16.810 5.648 -15.054 1.00 63.03 94 THR A O 1
ATOM 794 N N . PRO A 1 95 ? 15.900 4.623 -16.843 1.00 59.53 95 PRO A N 1
ATOM 795 C CA . PRO A 1 95 ? 16.869 5.181 -17.778 1.00 59.53 95 PRO A CA 1
ATOM 796 C C . PRO A 1 95 ? 16.794 6.711 -17.750 1.00 59.53 95 PRO A C 1
ATOM 798 O O . PRO A 1 95 ? 15.707 7.289 -17.783 1.00 59.53 95 PRO A O 1
ATOM 801 N N . LYS A 1 96 ? 17.954 7.372 -17.659 1.00 53.78 96 LYS A N 1
ATOM 802 C CA . LYS A 1 96 ? 18.038 8.829 -17.793 1.00 53.78 96 LYS A CA 1
ATOM 803 C C . LYS A 1 96 ? 17.652 9.181 -19.229 1.00 53.78 96 LYS A C 1
ATOM 805 O O . LYS A 1 96 ? 18.408 8.864 -20.143 1.00 53.78 96 LYS A O 1
ATOM 810 N N . THR A 1 97 ? 16.459 9.744 -19.400 1.00 53.28 97 THR A N 1
ATOM 811 C CA . THR A 1 97 ? 16.020 10.351 -20.665 1.00 53.28 97 THR A CA 1
ATOM 812 C C . THR A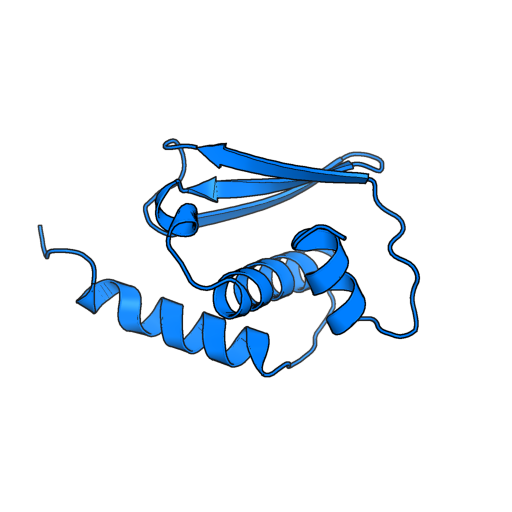 1 97 ? 16.917 11.514 -21.057 1.00 53.28 97 THR A C 1
ATOM 814 O O . THR A 1 97 ? 17.351 12.245 -20.134 1.00 53.28 97 THR A O 1
#